Protein AF-A0A1V4RIV8-F1 (afdb_monomer_lite)

Sequence (92 aa):
KALVVAHFRSDIVPESMGFFPLSDSDLPGGFFIAKKFACRSLKGSGSRSGIRIIYHLENASLKICLIEIYHKNQKEKEDFQRIVRWLKDESH

Structure (mmCIF, N/CA/C/O backbone):
data_AF-A0A1V4RIV8-F1
#
_entry.id   AF-A0A1V4RIV8-F1
#
loop_
_atom_site.group_PDB
_atom_site.id
_atom_site.type_symbol
_atom_site.label_atom_id
_atom_site.label_alt_id
_atom_site.label_comp_id
_atom_site.label_asym_id
_atom_site.label_entity_id
_atom_site.label_seq_id
_atom_site.pdbx_PDB_ins_code
_atom_site.Cartn_x
_atom_site.Cartn_y
_atom_site.Cartn_z
_atom_site.occupancy
_atom_site.B_iso_or_equiv
_atom_site.auth_seq_id
_atom_site.auth_comp_id
_atom_site.auth_asym_id
_atom_site.auth_atom_id
_atom_site.pdbx_PDB_model_num
ATOM 1 N N . LYS A 1 1 ? -9.375 -1.090 -14.942 1.00 38.44 1 LYS A N 1
ATOM 2 C CA . LYS A 1 1 ? -9.223 0.398 -15.042 1.00 38.44 1 LYS A CA 1
ATOM 3 C C . LYS A 1 1 ? -8.321 0.854 -13.897 1.00 38.44 1 LYS A C 1
ATOM 5 O O . LYS A 1 1 ? -8.814 1.108 -12.803 1.00 38.44 1 LYS A O 1
ATOM 10 N N . ALA A 1 2 ? -7.013 0.920 -14.134 1.00 38.59 2 ALA A N 1
ATOM 11 C CA . ALA A 1 2 ? -6.047 1.393 -13.148 1.00 38.59 2 ALA A CA 1
ATOM 12 C C . ALA A 1 2 ? -6.124 2.922 -12.979 1.00 38.59 2 ALA A C 1
ATOM 14 O O . ALA A 1 2 ? -6.076 3.666 -13.961 1.00 38.59 2 ALA A O 1
ATOM 15 N N . LEU A 1 3 ? -6.238 3.392 -11.736 1.00 44.44 3 LEU A N 1
ATOM 16 C CA . LEU A 1 3 ? -6.080 4.805 -11.393 1.00 44.44 3 LEU A CA 1
ATOM 17 C C . LEU A 1 3 ? -4.578 5.086 -11.246 1.00 44.44 3 LEU A C 1
ATOM 19 O O . LEU A 1 3 ? -3.941 4.504 -10.371 1.00 44.44 3 LEU A O 1
ATOM 23 N N . VAL A 1 4 ? -4.017 5.952 -12.093 1.00 51.75 4 VAL A N 1
ATOM 24 C CA . VAL A 1 4 ? -2.637 6.446 -11.938 1.00 51.75 4 VAL A CA 1
ATOM 25 C C . VAL A 1 4 ? -2.646 7.520 -10.859 1.00 51.75 4 VAL A C 1
ATOM 27 O O . VAL A 1 4 ? -3.239 8.578 -11.059 1.00 51.75 4 VAL A O 1
ATOM 30 N N . VAL A 1 5 ? -2.039 7.243 -9.703 1.00 54.72 5 VAL A N 1
ATOM 31 C CA . VAL A 1 5 ? -2.148 8.131 -8.526 1.00 54.72 5 VAL A CA 1
ATOM 32 C C . VAL A 1 5 ? -0.918 9.023 -8.327 1.00 54.72 5 VAL A C 1
ATOM 34 O O . VAL A 1 5 ? -1.038 10.086 -7.722 1.00 54.72 5 VAL A O 1
ATOM 37 N N . ALA A 1 6 ? 0.254 8.651 -8.852 1.00 55.06 6 ALA A N 1
ATOM 38 C CA . ALA A 1 6 ? 1.452 9.492 -8.806 1.00 55.06 6 ALA A CA 1
ATOM 39 C C . ALA A 1 6 ? 2.512 9.045 -9.826 1.00 55.06 6 ALA A C 1
ATOM 41 O O . ALA A 1 6 ? 2.541 7.877 -10.215 1.00 55.06 6 ALA A O 1
ATOM 42 N N . HIS A 1 7 ? 3.394 9.974 -10.204 1.00 53.38 7 HIS A N 1
ATOM 43 C CA . HIS A 1 7 ? 4.668 9.696 -10.873 1.00 53.38 7 HIS A CA 1
ATOM 44 C C . HIS A 1 7 ? 5.789 9.850 -9.83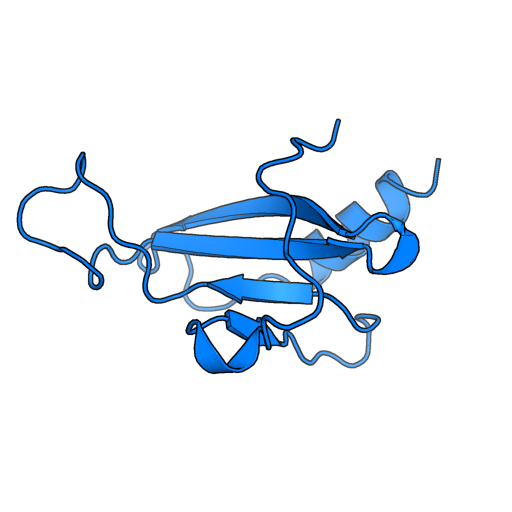9 1.00 53.38 7 HIS A C 1
ATOM 46 O O . HIS A 1 7 ? 5.871 10.887 -9.175 1.00 53.38 7 HIS A O 1
ATOM 52 N N . PHE A 1 8 ? 6.648 8.842 -9.690 1.00 57.50 8 PHE A N 1
ATOM 53 C CA . PHE A 1 8 ? 7.844 8.963 -8.854 1.00 57.50 8 PHE A CA 1
ATOM 54 C C . PHE A 1 8 ? 9.020 9.518 -9.659 1.00 57.50 8 PHE A C 1
ATOM 56 O O . PHE A 1 8 ? 9.152 9.261 -10.854 1.00 57.50 8 PHE A O 1
ATOM 63 N N . ARG A 1 9 ? 9.895 10.267 -8.983 1.00 56.22 9 ARG A N 1
ATOM 64 C CA . ARG A 1 9 ? 11.250 10.524 -9.475 1.00 56.22 9 ARG A CA 1
ATOM 65 C C . ARG A 1 9 ? 12.116 9.301 -9.154 1.00 56.22 9 ARG A C 1
ATOM 67 O O . ARG A 1 9 ? 11.905 8.647 -8.133 1.00 56.22 9 ARG A O 1
ATOM 74 N N . SER A 1 10 ? 13.045 8.966 -10.047 1.00 57.78 10 SER A N 1
ATOM 75 C CA . SER A 1 10 ? 13.849 7.732 -10.006 1.00 57.78 10 SER A CA 1
ATOM 76 C C . SER A 1 10 ? 14.762 7.593 -8.779 1.00 57.78 10 SER A C 1
ATOM 78 O O . SER A 1 10 ? 15.360 6.544 -8.580 1.00 57.78 10 SER A O 1
ATOM 80 N N . ASP A 1 11 ? 14.892 8.642 -7.971 1.00 62.44 11 ASP A N 1
ATOM 81 C CA . ASP A 1 11 ? 15.682 8.713 -6.741 1.00 62.44 11 ASP A CA 1
ATOM 82 C C . ASP A 1 11 ? 14.911 8.278 -5.477 1.00 62.44 11 ASP A C 1
ATOM 84 O O . ASP A 1 11 ? 15.497 8.178 -4.400 1.00 62.44 11 ASP A O 1
ATOM 88 N N . ILE A 1 12 ? 13.608 7.992 -5.578 1.00 58.59 12 ILE A N 1
ATOM 89 C CA . ILE A 1 12 ? 12.777 7.622 -4.425 1.00 58.59 12 ILE A CA 1
ATOM 90 C C . ILE A 1 12 ? 12.818 6.107 -4.196 1.00 58.59 12 ILE A C 1
ATOM 92 O O . ILE A 1 12 ? 12.248 5.333 -4.963 1.00 58.59 12 ILE A O 1
ATOM 96 N N . VAL A 1 13 ? 13.433 5.687 -3.086 1.00 60.91 13 VAL A N 1
ATOM 97 C CA . VAL A 1 13 ? 13.460 4.281 -2.653 1.00 60.91 13 VAL A CA 1
ATOM 98 C C . VAL A 1 13 ? 12.186 3.965 -1.855 1.00 60.91 13 VAL A C 1
ATOM 100 O O . VAL A 1 13 ? 11.983 4.574 -0.797 1.00 60.91 13 VAL A O 1
ATOM 103 N N . PRO A 1 14 ? 11.328 3.021 -2.294 1.00 61.09 14 PRO A N 1
ATOM 104 C CA . PRO A 1 14 ? 10.043 2.743 -1.647 1.00 61.09 14 PRO A CA 1
ATOM 105 C C . PRO A 1 14 ? 10.146 2.423 -0.146 1.00 61.09 14 PRO A C 1
ATOM 107 O O . PRO A 1 14 ? 9.333 2.884 0.656 1.00 61.09 14 PRO A O 1
ATOM 110 N N . GLU A 1 15 ? 11.196 1.707 0.253 1.00 57.44 15 GLU A N 1
ATOM 111 C CA . GLU A 1 15 ? 11.445 1.302 1.642 1.00 57.44 15 GLU A CA 1
ATOM 112 C C . GLU A 1 15 ? 11.570 2.500 2.601 1.00 57.44 15 GLU A C 1
ATOM 114 O O . GLU A 1 15 ? 11.129 2.432 3.749 1.00 57.44 15 GLU A O 1
ATOM 119 N N . SER A 1 16 ? 12.078 3.642 2.120 1.00 60.44 16 SER A N 1
ATOM 120 C CA . SER A 1 16 ? 12.245 4.863 2.924 1.00 60.44 16 SER A CA 1
ATOM 121 C C . SER A 1 16 ? 10.924 5.569 3.277 1.00 60.44 16 SER A C 1
ATOM 123 O O . SER A 1 16 ? 10.869 6.352 4.225 1.00 60.44 16 SER A O 1
ATOM 125 N N . MET A 1 17 ? 9.834 5.269 2.563 1.00 62.03 17 MET A N 1
ATOM 126 C CA . MET A 1 17 ? 8.539 5.959 2.682 1.00 62.03 17 MET A CA 1
ATOM 127 C C . MET A 1 17 ? 7.494 5.170 3.487 1.00 62.03 17 MET A C 1
ATOM 129 O O . MET A 1 17 ? 6.317 5.533 3.532 1.00 62.03 17 MET A O 1
ATOM 133 N N . GLY A 1 18 ? 7.902 4.087 4.157 1.00 66.00 18 GLY A N 1
ATOM 134 C CA . GLY A 1 18 ? 6.971 3.205 4.869 1.00 66.00 18 GLY A CA 1
ATOM 135 C C . GLY A 1 18 ? 6.110 2.365 3.924 1.00 66.00 18 GLY A C 1
ATOM 136 O O . GLY A 1 18 ? 4.993 1.973 4.291 1.00 66.00 18 GLY A O 1
ATOM 137 N N . PHE A 1 19 ? 6.633 2.114 2.722 1.00 76.38 19 PHE A N 1
ATOM 138 C CA . PHE A 1 19 ? 6.133 1.107 1.805 1.00 76.38 19 PHE A CA 1
ATOM 139 C C . PHE A 1 19 ? 6.884 -0.192 2.044 1.00 76.38 19 PHE A C 1
ATOM 141 O O . PHE A 1 19 ? 8.111 -0.231 2.024 1.00 76.38 19 PHE A O 1
ATOM 148 N N . PHE A 1 20 ? 6.132 -1.255 2.288 1.00 83.12 20 PHE A N 1
ATOM 149 C CA . PHE A 1 20 ? 6.695 -2.564 2.574 1.00 83.12 20 PHE A CA 1
ATOM 150 C C . PHE A 1 20 ? 6.437 -3.473 1.379 1.00 83.12 20 PHE A C 1
ATOM 152 O O . PHE A 1 20 ? 5.278 -3.556 0.960 1.00 83.12 20 PHE A O 1
ATOM 159 N N . PRO A 1 21 ? 7.462 -4.136 0.821 1.00 83.50 21 PRO A N 1
ATOM 160 C CA . PRO A 1 21 ? 7.244 -5.110 -0.234 1.00 83.50 21 PRO A CA 1
ATOM 161 C C . PRO A 1 21 ? 6.359 -6.243 0.288 1.00 83.50 21 PRO A C 1
ATOM 163 O O . PRO A 1 21 ? 6.503 -6.703 1.424 1.00 83.50 21 PRO A O 1
ATOM 166 N N . LEU A 1 22 ? 5.417 -6.673 -0.542 1.00 84.88 22 LEU A N 1
ATOM 167 C CA . LEU A 1 22 ? 4.643 -7.878 -0.297 1.00 84.88 22 LEU A CA 1
ATOM 168 C C . LEU A 1 22 ? 5.459 -9.068 -0.798 1.00 84.88 22 LEU A C 1
ATOM 170 O O . LEU A 1 22 ? 5.694 -9.195 -1.995 1.00 84.88 22 LEU A O 1
ATOM 174 N N . SER A 1 23 ? 5.916 -9.912 0.125 1.00 77.25 23 SER A N 1
ATOM 175 C CA . SER A 1 23 ? 6.663 -11.130 -0.188 1.00 77.25 23 SER A CA 1
ATOM 176 C C . SER A 1 23 ? 5.765 -12.351 0.001 1.00 77.25 23 SER A C 1
ATOM 178 O O . SER A 1 23 ? 5.476 -12.738 1.135 1.00 77.25 23 SER A O 1
ATOM 180 N N . ASP A 1 24 ? 5.338 -12.939 -1.109 1.00 81.12 24 ASP A N 1
ATOM 181 C CA . ASP A 1 24 ? 4.642 -14.225 -1.193 1.00 81.12 24 ASP A CA 1
ATOM 182 C C . ASP A 1 24 ? 5.230 -14.997 -2.386 1.00 81.12 24 ASP A C 1
ATOM 184 O O . ASP A 1 24 ? 5.657 -14.371 -3.357 1.00 81.12 24 ASP A O 1
ATOM 188 N N . SER A 1 25 ? 5.312 -16.328 -2.309 1.00 78.81 25 SER A N 1
ATOM 189 C CA . SER A 1 25 ? 5.925 -17.154 -3.360 1.00 78.81 25 SER A CA 1
ATOM 190 C C . SER A 1 25 ? 5.203 -17.047 -4.700 1.00 78.81 25 SER A C 1
ATOM 192 O O . SER A 1 25 ? 5.837 -17.185 -5.744 1.00 78.81 25 SER A O 1
ATOM 194 N N . ASP A 1 26 ? 3.898 -16.775 -4.668 1.00 78.38 26 ASP A N 1
ATOM 195 C CA . ASP A 1 26 ? 3.057 -16.693 -5.863 1.00 78.38 26 ASP A CA 1
ATOM 196 C C . ASP A 1 26 ? 2.972 -15.269 -6.433 1.00 78.38 26 ASP A C 1
ATOM 198 O O . ASP A 1 26 ? 2.299 -15.038 -7.443 1.00 78.38 26 ASP A O 1
ATOM 202 N N . LEU A 1 27 ? 3.631 -14.297 -5.791 1.00 80.06 27 LEU A N 1
ATOM 203 C CA . LEU A 1 27 ? 3.557 -12.895 -6.169 1.00 80.06 27 LEU A CA 1
ATOM 204 C C . LEU A 1 27 ? 4.867 -12.441 -6.833 1.00 80.06 27 LEU A C 1
ATOM 206 O O . LEU A 1 27 ? 5.924 -12.482 -6.199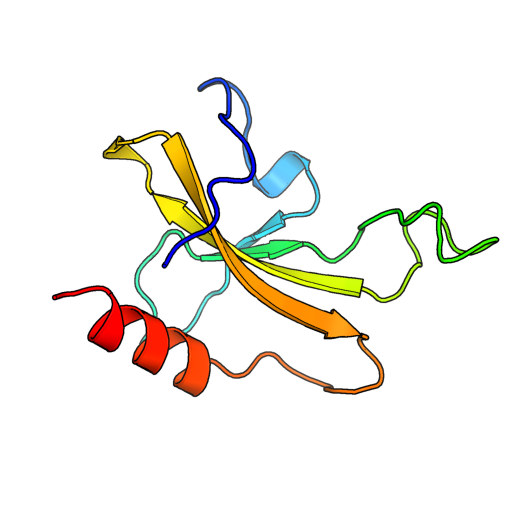 1.00 80.06 27 LEU A O 1
ATOM 210 N N . PRO A 1 28 ? 4.831 -11.964 -8.092 1.00 81.69 28 PRO A N 1
ATOM 211 C CA . PRO A 1 28 ? 6.002 -11.346 -8.695 1.00 81.69 28 PRO A CA 1
ATOM 212 C C . PRO A 1 28 ? 6.383 -10.069 -7.931 1.00 81.69 28 PRO A C 1
ATOM 214 O O . PRO A 1 28 ? 5.590 -9.502 -7.180 1.00 81.69 28 PRO A O 1
ATOM 217 N N . GLY A 1 29 ? 7.611 -9.589 -8.125 1.00 83.75 29 GLY A N 1
ATOM 218 C CA . GLY A 1 29 ? 8.069 -8.349 -7.497 1.00 83.75 29 GLY A CA 1
ATOM 219 C C . GLY A 1 29 ? 7.236 -7.119 -7.894 1.00 83.75 29 GLY A C 1
ATOM 220 O O . GLY A 1 29 ? 6.500 -7.123 -8.879 1.00 83.75 29 GLY A O 1
ATOM 221 N N . GLY A 1 30 ? 7.380 -6.031 -7.131 1.00 85.62 30 GLY A N 1
ATOM 222 C CA . GLY A 1 30 ? 6.749 -4.740 -7.446 1.00 85.62 30 GLY A CA 1
ATOM 223 C C . GLY A 1 30 ? 5.406 -4.481 -6.756 1.00 85.62 30 GLY A C 1
ATOM 224 O O . GLY A 1 30 ? 4.731 -3.510 -7.089 1.00 85.62 30 GLY A O 1
ATOM 225 N N . PHE A 1 31 ? 5.012 -5.310 -5.788 1.00 88.50 31 PHE A N 1
ATOM 226 C CA . PHE A 1 31 ? 3.819 -5.100 -4.965 1.00 88.50 31 PHE A CA 1
ATOM 227 C C . PHE A 1 31 ? 4.195 -4.592 -3.584 1.00 88.50 31 PHE A C 1
ATOM 229 O O . PHE A 1 31 ? 5.110 -5.111 -2.944 1.00 88.50 31 PHE A O 1
ATOM 236 N N . PHE A 1 32 ? 3.459 -3.595 -3.109 1.00 88.50 32 PHE A N 1
ATOM 237 C CA . PHE A 1 32 ? 3.782 -2.903 -1.874 1.00 88.50 32 PHE A CA 1
ATOM 238 C C . PHE A 1 32 ? 2.534 -2.612 -1.050 1.00 88.50 32 PHE A C 1
ATOM 240 O O . PHE A 1 32 ? 1.427 -2.454 -1.574 1.00 88.50 32 PHE A O 1
ATOM 247 N N . ILE A 1 33 ? 2.739 -2.480 0.258 1.00 88.25 33 ILE A N 1
ATOM 248 C CA . ILE A 1 33 ? 1.734 -1.997 1.195 1.00 88.25 33 ILE A CA 1
ATOM 249 C C . ILE A 1 33 ? 2.208 -0.737 1.920 1.00 88.25 33 ILE A C 1
ATOM 251 O O . ILE A 1 33 ? 3.263 -0.721 2.553 1.00 88.25 33 ILE A O 1
ATOM 255 N N . ALA A 1 34 ? 1.387 0.312 1.886 1.00 86.81 34 ALA A N 1
ATOM 256 C CA . ALA A 1 34 ? 1.556 1.502 2.713 1.00 86.81 34 ALA A CA 1
ATOM 257 C C . ALA A 1 34 ? 0.732 1.358 4.000 1.00 86.81 34 ALA A C 1
ATOM 259 O O . ALA A 1 34 ? -0.486 1.177 3.946 1.00 86.81 34 ALA A O 1
ATOM 260 N N . LYS A 1 35 ? 1.388 1.452 5.166 1.00 85.00 35 LYS A N 1
ATOM 261 C CA . LYS A 1 35 ? 0.736 1.298 6.489 1.00 85.00 35 LYS A CA 1
ATOM 262 C C . LYS A 1 35 ? 0.654 2.592 7.302 1.00 85.00 35 LYS A C 1
ATOM 264 O O . LYS A 1 35 ? -0.114 2.666 8.258 1.00 85.00 35 LYS A O 1
ATOM 269 N N . LYS A 1 36 ? 1.460 3.600 6.959 1.00 79.88 36 LYS A N 1
ATOM 270 C CA . LYS A 1 36 ? 1.561 4.880 7.682 1.00 79.88 36 LYS A CA 1
ATOM 271 C C . LYS A 1 36 ? 0.972 6.021 6.856 1.00 79.88 36 LYS A C 1
ATOM 273 O O . LYS A 1 36 ? 1.657 6.983 6.528 1.00 79.88 36 LYS A O 1
ATOM 278 N N . PHE A 1 37 ? -0.302 5.898 6.499 1.00 78.81 37 PHE A N 1
ATOM 279 C CA . PHE A 1 37 ? -0.990 6.897 5.688 1.00 78.81 37 PHE A CA 1
ATOM 280 C C . PHE A 1 37 ? -1.713 7.918 6.571 1.00 78.81 37 PHE A C 1
ATOM 282 O O . PHE A 1 37 ? -2.486 7.539 7.451 1.00 78.81 37 PHE A O 1
ATOM 289 N N . ALA A 1 38 ? -1.483 9.212 6.346 1.00 77.88 38 ALA A N 1
ATOM 290 C CA . ALA A 1 38 ? -2.210 10.270 7.039 1.00 77.88 38 ALA A CA 1
ATOM 291 C C . ALA A 1 38 ? -3.452 10.688 6.246 1.00 77.88 38 ALA A C 1
ATOM 293 O O . ALA A 1 38 ? -3.360 11.010 5.066 1.00 77.88 38 ALA A O 1
ATOM 294 N N . CYS A 1 39 ? -4.616 10.721 6.898 1.00 73.44 39 CYS A N 1
ATOM 295 C CA . CYS A 1 39 ? -5.874 11.113 6.265 1.00 73.44 39 CYS A CA 1
ATOM 296 C C . CYS A 1 39 ? -6.481 12.317 6.990 1.00 73.44 39 CYS A C 1
ATOM 298 O O . CYS A 1 39 ? -6.811 12.228 8.170 1.00 73.44 39 CYS A O 1
ATOM 300 N N . ARG A 1 40 ? -6.664 13.438 6.277 1.00 73.88 40 ARG A N 1
ATOM 301 C CA . ARG A 1 40 ? -7.277 14.658 6.842 1.00 73.88 40 ARG A CA 1
ATOM 302 C C . ARG A 1 40 ? -8.735 14.444 7.258 1.00 73.88 40 ARG A C 1
ATOM 304 O O . ARG A 1 40 ? -9.187 15.066 8.214 1.00 73.88 40 ARG A O 1
ATOM 311 N N . SER A 1 41 ? -9.443 13.546 6.573 1.00 78.25 41 SER A N 1
ATOM 312 C CA . SER A 1 41 ? -10.828 13.187 6.896 1.00 78.25 41 SER A CA 1
ATOM 313 C C . SER A 1 41 ? -10.936 12.368 8.189 1.00 78.25 41 SER A C 1
ATOM 315 O O . SER A 1 41 ? -11.955 12.436 8.867 1.00 78.25 41 SER A O 1
ATOM 317 N N . LEU A 1 42 ? -9.876 11.649 8.580 1.00 72.44 42 LEU A N 1
ATOM 318 C CA . LEU A 1 42 ? -9.792 10.920 9.850 1.00 72.44 42 LEU A CA 1
ATOM 319 C C . LEU A 1 42 ? -9.100 11.792 10.909 1.00 72.44 42 LEU A C 1
ATOM 321 O O . LEU A 1 42 ? -7.922 11.609 11.239 1.00 72.44 42 LEU A O 1
ATOM 325 N N . LYS A 1 43 ? -9.840 12.782 11.425 1.00 68.88 43 LYS A N 1
ATOM 326 C CA . LYS A 1 43 ? -9.343 13.753 12.416 1.00 68.88 43 LYS A CA 1
ATOM 327 C C . LYS A 1 43 ? -8.688 13.058 13.619 1.00 68.88 43 LYS A C 1
ATOM 329 O O . LYS A 1 43 ? -9.188 12.060 14.125 1.00 68.88 43 LYS A O 1
ATOM 334 N N . GLY A 1 44 ? -7.559 13.603 14.075 1.00 70.81 44 GLY A N 1
ATOM 335 C CA . GLY A 1 44 ? -6.861 13.169 15.294 1.00 70.81 44 GLY A CA 1
ATOM 336 C C . GLY A 1 44 ? -5.956 11.939 15.156 1.00 70.81 44 GLY A C 1
ATOM 337 O O . GLY A 1 44 ? -5.233 11.621 16.094 1.00 70.81 44 GLY A O 1
ATOM 338 N N . SER A 1 45 ? -5.947 11.262 14.003 1.00 75.31 45 SER A N 1
ATOM 339 C CA . SER A 1 45 ? -5.200 10.005 13.841 1.00 75.31 45 SER A CA 1
ATOM 340 C C . SER A 1 45 ? -3.862 10.146 13.106 1.00 75.31 45 SER A C 1
ATOM 342 O O . SER A 1 45 ? -2.971 9.325 13.312 1.00 75.31 45 SER A O 1
ATOM 344 N N . GLY A 1 46 ? -3.664 11.194 12.296 1.00 79.69 46 GLY A N 1
ATOM 345 C CA . GLY A 1 46 ? -2.417 11.400 11.547 1.00 79.69 46 GLY A CA 1
ATOM 346 C C . GLY A 1 46 ? -1.996 10.137 10.782 1.00 79.69 46 GLY A C 1
ATOM 347 O O . GLY A 1 46 ? -2.837 9.452 10.204 1.00 79.69 46 GLY A O 1
ATOM 348 N N . SER A 1 47 ? -0.712 9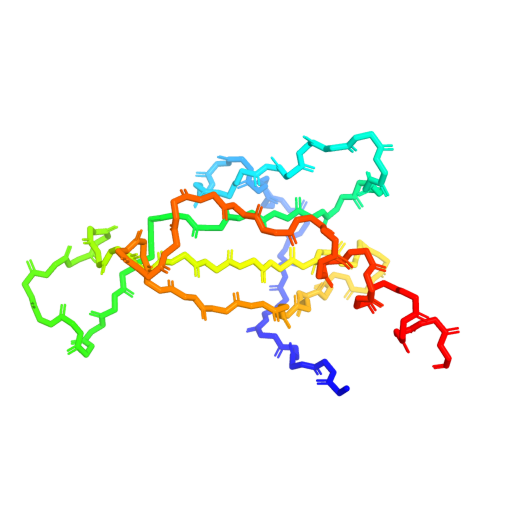.776 10.832 1.00 76.56 47 SER A N 1
ATOM 349 C CA . SER A 1 47 ? -0.181 8.531 10.244 1.00 76.56 47 SER A CA 1
ATOM 350 C C . SER A 1 47 ? -0.673 7.241 10.924 1.00 76.56 47 SER A C 1
ATOM 352 O O . SER A 1 47 ? -0.402 6.147 10.432 1.00 76.56 47 SER A O 1
ATOM 354 N N . ARG A 1 48 ? -1.418 7.346 12.034 1.00 82.31 48 ARG A N 1
ATOM 355 C CA . ARG A 1 48 ? -2.070 6.237 12.752 1.00 82.31 48 ARG A CA 1
ATOM 356 C C . ARG A 1 48 ? -3.530 6.044 12.326 1.00 82.31 48 ARG A C 1
ATOM 358 O O . ARG A 1 48 ? -4.301 5.453 13.079 1.00 82.31 48 ARG A O 1
ATOM 365 N N . SER A 1 49 ? -3.901 6.498 11.129 1.00 85.50 49 SER A N 1
ATOM 366 C CA . SER A 1 49 ? -5.254 6.371 10.566 1.00 85.50 49 SER A CA 1
ATOM 367 C C . SER A 1 49 ? -5.790 4.937 10.506 1.00 85.50 49 SER A C 1
ATOM 369 O O . SER A 1 49 ? -6.993 4.739 10.394 1.00 85.50 49 SER A O 1
ATOM 371 N N . GLY A 1 50 ? -4.904 3.935 10.542 1.00 86.69 50 GLY A N 1
ATOM 372 C CA . GLY A 1 50 ? -5.272 2.531 10.378 1.00 86.69 50 GLY A CA 1
ATOM 373 C C . GLY A 1 50 ? -5.602 2.151 8.935 1.00 86.69 50 GLY A C 1
ATOM 374 O O . GLY A 1 50 ? -5.902 0.984 8.690 1.00 86.69 50 GLY A O 1
ATOM 375 N N . ILE A 1 51 ? -5.513 3.092 7.990 1.00 87.25 51 ILE A N 1
ATOM 376 C CA . ILE A 1 51 ? -5.657 2.826 6.561 1.00 87.25 51 ILE A CA 1
ATOM 377 C C . ILE A 1 51 ? -4.439 2.041 6.076 1.00 87.25 51 ILE A C 1
ATOM 379 O O . ILE A 1 51 ? -3.293 2.403 6.349 1.00 87.25 51 ILE A O 1
ATOM 383 N N . ARG A 1 52 ? -4.709 0.981 5.320 1.00 87.19 52 ARG A N 1
ATOM 384 C CA . ARG A 1 52 ? -3.727 0.214 4.565 1.00 87.19 52 ARG A CA 1
ATOM 385 C C . ARG A 1 52 ? -4.044 0.339 3.080 1.00 87.19 52 ARG A C 1
ATOM 387 O O . ARG A 1 52 ? -5.205 0.250 2.684 1.00 87.19 52 ARG A O 1
ATOM 394 N N . ILE A 1 53 ? -3.009 0.567 2.279 1.00 87.81 53 ILE A N 1
ATOM 395 C CA . ILE A 1 53 ? -3.114 0.724 0.825 1.00 87.81 53 ILE A CA 1
ATOM 396 C C . ILE A 1 53 ? -2.209 -0.311 0.177 1.00 87.81 53 ILE A C 1
ATOM 398 O O . ILE A 1 53 ? -1.015 -0.323 0.465 1.00 87.81 53 ILE A O 1
ATOM 402 N N . ILE A 1 54 ? -2.770 -1.149 -0.689 1.00 89.00 54 ILE A N 1
ATOM 403 C CA . ILE A 1 54 ? -2.032 -2.097 -1.521 1.00 89.00 54 ILE A CA 1
ATOM 404 C C . ILE A 1 54 ? -1.955 -1.528 -2.932 1.00 89.00 54 ILE A C 1
ATOM 406 O O . ILE A 1 54 ? -2.973 -1.123 -3.504 1.00 89.00 54 ILE A O 1
ATOM 410 N N . TYR A 1 55 ? -0.753 -1.507 -3.492 1.00 87.50 55 TYR A N 1
ATOM 411 C CA . TYR A 1 55 ? -0.519 -1.019 -4.842 1.00 87.50 55 TYR A CA 1
ATOM 412 C C . TYR A 1 55 ? 0.598 -1.797 -5.541 1.00 87.50 55 TYR A C 1
ATOM 414 O O . TYR A 1 55 ? 1.435 -2.435 -4.899 1.00 87.50 55 TYR A O 1
ATOM 422 N N . HIS A 1 56 ? 0.603 -1.713 -6.866 1.00 86.50 56 HIS A N 1
ATOM 423 C CA . HIS A 1 56 ? 1.662 -2.216 -7.730 1.00 86.50 56 HIS A CA 1
ATOM 424 C C . HIS A 1 56 ? 2.438 -1.045 -8.339 1.00 86.50 56 HIS A C 1
ATOM 426 O O . HIS A 1 56 ? 1.832 -0.051 -8.744 1.00 86.50 56 HIS A O 1
ATOM 432 N N . LEU A 1 57 ? 3.765 -1.154 -8.381 1.00 83.25 57 LEU A N 1
ATOM 433 C CA . LEU A 1 57 ? 4.643 -0.220 -9.076 1.00 83.25 57 LEU A CA 1
ATOM 434 C C . LEU A 1 57 ? 5.082 -0.834 -10.406 1.00 83.25 57 LEU A C 1
ATOM 436 O O . LEU A 1 57 ? 5.879 -1.771 -10.438 1.00 83.25 57 LEU A O 1
ATOM 440 N N . GLU A 1 58 ? 4.602 -0.258 -11.500 1.00 81.88 58 GLU A N 1
ATOM 441 C CA . GLU A 1 58 ? 5.037 -0.609 -12.843 1.00 81.88 58 GLU A CA 1
ATOM 442 C C . GLU A 1 58 ? 6.301 0.194 -13.179 1.00 81.88 58 GLU A C 1
ATOM 444 O O . GLU A 1 58 ? 6.244 1.371 -13.537 1.00 81.88 58 GLU A O 1
ATOM 449 N N . ASN A 1 59 ? 7.467 -0.439 -13.030 1.00 75.75 59 ASN A N 1
ATOM 450 C CA . ASN A 1 59 ? 8.763 0.237 -13.170 1.00 75.75 59 ASN A CA 1
ATOM 451 C C . ASN A 1 59 ? 8.998 0.822 -14.570 1.00 75.75 59 ASN A C 1
ATOM 453 O O . ASN A 1 59 ? 9.604 1.882 -14.688 1.00 75.75 59 ASN A O 1
ATOM 457 N N . ALA A 1 60 ? 8.511 0.156 -15.622 1.00 80.12 60 ALA A N 1
ATOM 458 C CA . ALA A 1 60 ? 8.712 0.594 -17.005 1.00 80.12 60 ALA A CA 1
ATOM 459 C C . ALA A 1 60 ? 8.054 1.952 -17.300 1.00 80.12 60 ALA A C 1
ATOM 461 O O . ALA A 1 60 ? 8.580 2.742 -18.079 1.00 80.12 60 ALA A O 1
ATOM 462 N N . SER A 1 61 ? 6.915 2.227 -16.662 1.00 79.38 61 SER A N 1
ATOM 463 C CA . SER A 1 61 ? 6.116 3.440 -16.859 1.00 79.38 61 SER A CA 1
ATOM 464 C C . SER A 1 61 ? 6.151 4.387 -15.650 1.00 79.38 61 SER A C 1
ATOM 466 O O . SER A 1 61 ? 5.519 5.442 -15.685 1.00 79.38 61 SER A O 1
ATOM 468 N N . LEU A 1 62 ? 6.871 4.021 -14.578 1.00 75.44 62 LEU A N 1
ATOM 469 C CA . LEU A 1 62 ? 6.872 4.697 -13.271 1.00 75.44 62 LEU A CA 1
ATOM 470 C C . LEU A 1 62 ? 5.455 4.960 -12.731 1.00 75.44 62 LEU A C 1
ATOM 472 O O . LEU A 1 62 ? 5.180 5.992 -12.111 1.00 75.44 62 LEU A O 1
ATOM 476 N N . LYS A 1 63 ? 4.549 4.008 -12.970 1.00 79.38 63 LYS A N 1
ATOM 477 C CA . LYS A 1 63 ? 3.125 4.114 -12.652 1.00 79.38 63 LYS A CA 1
ATOM 478 C C . LYS A 1 63 ? 2.781 3.344 -11.383 1.00 79.38 63 LYS A C 1
ATOM 480 O O . LYS A 1 63 ? 3.162 2.189 -11.215 1.00 79.38 63 LYS A O 1
ATOM 485 N N . ILE A 1 64 ? 1.989 3.971 -10.514 1.00 80.88 64 ILE A N 1
ATOM 486 C CA . ILE A 1 64 ? 1.361 3.302 -9.368 1.00 80.88 64 ILE A CA 1
ATOM 487 C C . ILE A 1 64 ? -0.047 2.863 -9.752 1.00 80.88 64 ILE A C 1
ATOM 489 O O . ILE A 1 64 ? -0.895 3.706 -10.052 1.00 80.88 64 ILE A O 1
ATOM 493 N N . CYS A 1 65 ? -0.310 1.565 -9.661 1.00 84.25 65 CYS A N 1
ATOM 494 C CA . C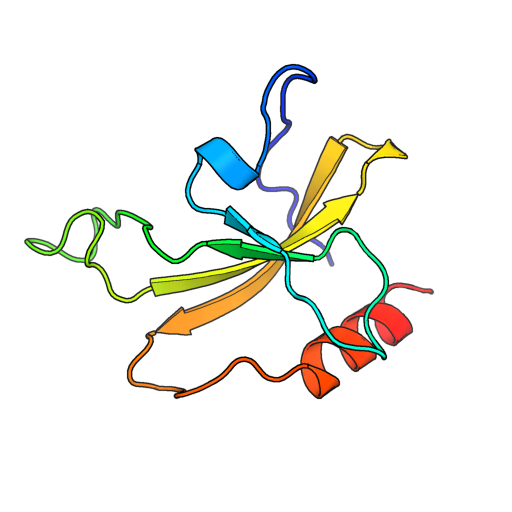YS A 1 65 ? -1.640 0.987 -9.776 1.00 84.25 65 CYS A CA 1
ATOM 495 C C . CYS A 1 65 ? -2.197 0.709 -8.381 1.00 84.25 65 CYS A C 1
ATOM 497 O O . CYS A 1 65 ? -1.702 -0.162 -7.666 1.00 84.25 65 CYS A O 1
ATOM 499 N N . LEU A 1 66 ? -3.237 1.444 -7.988 1.00 86.12 66 LEU A N 1
ATOM 500 C CA . LEU A 1 66 ? -3.962 1.163 -6.754 1.00 86.12 66 LEU A CA 1
ATOM 501 C C . LEU A 1 66 ? -4.772 -0.136 -6.896 1.00 86.12 66 LEU A C 1
ATOM 503 O O . LEU A 1 66 ? -5.605 -0.236 -7.793 1.00 86.12 66 LEU A O 1
ATOM 507 N N . ILE A 1 67 ? -4.563 -1.086 -5.983 1.00 87.25 67 ILE A N 1
ATOM 508 C CA . ILE A 1 67 ? -5.244 -2.391 -5.993 1.00 87.25 67 ILE A CA 1
ATOM 509 C C . ILE A 1 67 ? -6.352 -2.421 -4.943 1.00 87.25 67 ILE A C 1
ATOM 511 O O . ILE A 1 67 ? -7.490 -2.783 -5.237 1.00 87.25 67 ILE A O 1
ATOM 515 N N . GLU A 1 68 ? -6.033 -2.038 -3.704 1.00 87.38 68 GLU A N 1
ATOM 516 C CA . GLU A 1 68 ? -6.973 -2.122 -2.585 1.00 87.38 68 GLU A CA 1
ATOM 517 C C . GLU A 1 68 ? -6.681 -1.049 -1.529 1.00 87.38 68 GLU A C 1
ATOM 519 O O . GLU A 1 68 ? -5.526 -0.750 -1.222 1.00 87.38 68 GLU A O 1
ATOM 524 N N . ILE A 1 69 ? -7.741 -0.497 -0.936 1.00 87.69 69 ILE A N 1
ATOM 525 C CA . ILE A 1 69 ? -7.676 0.325 0.277 1.00 87.69 69 ILE A CA 1
ATOM 526 C C . ILE A 1 69 ? -8.612 -0.300 1.301 1.00 87.69 69 ILE A C 1
ATOM 528 O O . ILE A 1 69 ? -9.768 -0.580 0.991 1.00 87.69 69 ILE A O 1
ATOM 532 N N . TYR A 1 70 ? -8.128 -0.492 2.524 1.00 88.25 70 TYR A N 1
ATOM 533 C CA . TYR A 1 70 ? -8.938 -1.024 3.615 1.00 88.25 70 TYR A CA 1
ATOM 534 C C . TYR A 1 70 ? -8.482 -0.482 4.970 1.00 88.25 70 TYR A C 1
ATOM 536 O O . TYR A 1 70 ? -7.375 0.040 5.120 1.00 88.25 70 TYR A O 1
ATOM 544 N N . HIS A 1 71 ? -9.341 -0.602 5.981 1.00 87.88 71 HIS A N 1
ATOM 545 C CA . HIS A 1 71 ? -8.976 -0.275 7.356 1.00 87.88 71 HIS A CA 1
ATOM 546 C C . HIS A 1 71 ? -8.468 -1.526 8.087 1.00 87.88 71 HIS A C 1
ATOM 548 O O . HIS A 1 71 ? -9.071 -2.591 7.991 1.00 87.88 71 HIS A O 1
ATOM 554 N N . LYS A 1 72 ? -7.398 -1.405 8.881 1.00 86.62 72 LYS A N 1
ATOM 555 C CA . LYS A 1 72 ? -6.750 -2.527 9.593 1.00 86.62 72 LYS A CA 1
ATOM 556 C C . LYS A 1 72 ? -7.683 -3.357 10.492 1.00 86.62 72 LYS A C 1
ATOM 558 O O . LYS A 1 72 ? -7.355 -4.489 10.804 1.00 86.62 72 LYS A O 1
ATOM 563 N N . ASN A 1 73 ? -8.810 -2.795 10.939 1.00 87.12 73 ASN A N 1
ATOM 564 C CA . ASN A 1 73 ? -9.781 -3.515 11.776 1.00 87.12 73 ASN A CA 1
ATOM 565 C C . ASN A 1 73 ? -10.773 -4.350 10.950 1.00 87.12 73 ASN A C 1
ATOM 567 O O . ASN A 1 73 ? -11.506 -5.147 11.518 1.00 87.12 73 ASN A O 1
ATOM 571 N N . GLN A 1 74 ? -10.836 -4.150 9.631 1.00 86.12 74 GLN A N 1
ATOM 572 C CA . GLN A 1 74 ? -11.683 -4.950 8.742 1.00 86.12 74 GLN A CA 1
ATOM 573 C C . GLN A 1 74 ? -11.004 -6.259 8.335 1.00 86.12 74 GLN A C 1
ATOM 575 O O . GLN A 1 74 ? -11.679 -7.186 7.900 1.00 86.12 74 GLN A O 1
ATOM 580 N N . LYS A 1 75 ? -9.670 -6.326 8.436 1.00 82.12 75 LYS A N 1
ATOM 581 C CA . LYS A 1 75 ? -8.881 -7.463 7.974 1.00 82.12 75 LYS A CA 1
ATOM 582 C C . LYS A 1 75 ? -7.552 -7.545 8.713 1.00 82.12 75 LYS A C 1
ATOM 584 O O . LYS A 1 75 ? -6.810 -6.565 8.764 1.00 82.12 75 LYS A O 1
ATOM 589 N N . GLU A 1 76 ? -7.242 -8.723 9.240 1.00 74.38 76 GLU A N 1
ATOM 590 C CA . GLU A 1 76 ? -6.014 -8.959 10.002 1.00 74.38 76 GLU A CA 1
ATOM 591 C C . GLU A 1 76 ? -4.772 -8.988 9.088 1.00 74.38 76 GLU A C 1
ATOM 593 O O . GLU A 1 76 ? -3.771 -8.310 9.363 1.00 74.38 76 GLU A O 1
ATOM 598 N N . LYS A 1 77 ? -4.880 -9.689 7.948 1.00 79.69 77 LYS A N 1
ATOM 599 C CA . LYS A 1 77 ? -3.794 -9.934 6.985 1.00 79.69 77 LYS A CA 1
ATOM 600 C C . LYS A 1 77 ? -4.210 -9.650 5.538 1.00 79.69 77 LYS A C 1
ATOM 602 O O . LYS A 1 77 ? -5.384 -9.714 5.188 1.00 79.69 77 LYS A O 1
ATOM 607 N N . GLU A 1 78 ? -3.241 -9.322 4.695 1.00 82.69 78 GLU A N 1
ATOM 608 C CA . GLU A 1 78 ? -3.403 -9.124 3.256 1.00 82.69 78 GLU A CA 1
ATOM 609 C C . GLU A 1 78 ? -3.919 -10.407 2.567 1.00 82.69 78 GLU A C 1
ATOM 611 O O . GLU A 1 78 ? -3.570 -11.516 2.965 1.00 82.69 78 GLU A O 1
ATOM 616 N N . ASP A 1 79 ? -4.763 -10.264 1.539 1.00 84.56 79 ASP A N 1
ATOM 617 C CA . ASP A 1 79 ? -5.274 -11.400 0.751 1.00 84.56 79 ASP A CA 1
ATOM 618 C C . ASP A 1 79 ? -4.507 -11.487 -0.560 1.00 84.56 79 ASP A C 1
ATOM 620 O O . ASP A 1 79 ? -4.822 -10.809 -1.541 1.00 84.56 79 ASP A O 1
ATOM 624 N N . PHE A 1 80 ? -3.469 -12.315 -0.541 1.00 83.00 80 PHE A N 1
ATOM 625 C CA . PHE A 1 80 ? -2.601 -12.540 -1.688 1.00 83.00 80 PHE A CA 1
ATOM 626 C C . PHE A 1 80 ? -3.353 -13.155 -2.869 1.00 83.00 80 PHE A C 1
ATOM 628 O O . PHE A 1 80 ? -3.060 -12.810 -4.011 1.00 83.00 80 PHE A O 1
ATOM 635 N N . GLN A 1 81 ? -4.388 -13.970 -2.628 1.00 82.56 81 GLN A N 1
ATOM 636 C CA . GLN A 1 81 ? -5.176 -14.548 -3.718 1.00 82.56 81 GLN A CA 1
ATOM 637 C C . GLN A 1 81 ? -5.915 -13.471 -4.509 1.00 82.56 81 GLN A C 1
ATOM 639 O O . GLN A 1 81 ? -5.981 -13.549 -5.736 1.00 82.56 81 GLN A O 1
ATOM 644 N N . ARG A 1 82 ? -6.444 -12.443 -3.836 1.00 83.50 82 ARG A N 1
ATOM 645 C CA . ARG A 1 82 ? -7.070 -11.298 -4.510 1.00 83.50 82 ARG A CA 1
ATOM 646 C C . ARG A 1 82 ? -6.075 -10.547 -5.397 1.00 83.50 82 ARG A C 1
ATOM 648 O O . ARG A 1 82 ? -6.427 -10.177 -6.513 1.00 83.50 82 ARG A O 1
ATOM 655 N N . ILE A 1 83 ? -4.846 -10.350 -4.922 1.00 85.19 83 ILE A N 1
ATOM 656 C CA . ILE A 1 83 ? -3.786 -9.661 -5.676 1.00 85.19 83 ILE A CA 1
ATOM 657 C C . ILE A 1 83 ? -3.372 -10.491 -6.900 1.00 85.19 83 ILE A C 1
ATOM 659 O O . ILE A 1 83 ? -3.274 -9.958 -8.003 1.00 85.19 83 ILE A O 1
ATOM 663 N N . VAL A 1 84 ? -3.211 -11.806 -6.735 1.00 81.62 84 VAL A N 1
ATOM 664 C CA . VAL A 1 84 ? -2.906 -12.734 -7.835 1.00 81.62 84 VAL A CA 1
ATOM 665 C C . VAL A 1 84 ? -4.032 -12.767 -8.876 1.00 81.62 84 VAL A C 1
ATOM 667 O O . VAL A 1 84 ? -3.760 -12.849 -10.071 1.00 81.62 84 VAL A O 1
ATOM 670 N N . ARG A 1 85 ? -5.302 -12.674 -8.462 1.00 84.44 85 ARG A N 1
ATOM 671 C CA . ARG A 1 85 ? -6.432 -12.545 -9.402 1.00 84.44 85 ARG A CA 1
ATOM 672 C C . ARG A 1 85 ? -6.376 -11.228 -10.174 1.00 84.44 85 ARG A C 1
ATOM 674 O O . ARG A 1 85 ? -6.469 -11.258 -11.392 1.00 84.44 85 ARG A O 1
ATOM 681 N N . TRP A 1 86 ? -6.135 -10.108 -9.489 1.00 83.94 86 TRP A N 1
ATOM 682 C CA . TRP A 1 86 ? -5.977 -8.800 -10.137 1.00 83.94 86 TRP A CA 1
ATOM 683 C C . TRP A 1 86 ? -4.880 -8.811 -11.216 1.00 83.94 86 TRP A C 1
ATOM 685 O O . TRP A 1 86 ? -5.089 -8.294 -12.307 1.00 83.94 86 TRP A O 1
ATOM 695 N N . LEU A 1 87 ? -3.747 -9.469 -10.943 1.00 80.06 87 LEU A N 1
ATOM 696 C CA . LEU A 1 87 ? -2.663 -9.671 -11.913 1.00 80.06 87 LEU A CA 1
ATOM 697 C C . LEU A 1 87 ? -3.121 -10.399 -13.184 1.00 80.06 87 LEU A C 1
ATOM 699 O O . LEU A 1 87 ? -2.762 -10.003 -14.292 1.00 80.06 87 LEU A O 1
ATOM 703 N N . LYS A 1 88 ? -3.904 -11.471 -13.027 1.00 81.00 88 LYS A N 1
ATOM 704 C CA . LYS A 1 88 ? -4.424 -12.252 -14.159 1.00 81.00 88 LYS A CA 1
ATOM 705 C C . LYS A 1 88 ? -5.423 -11.445 -14.988 1.00 81.00 88 LYS A C 1
ATOM 707 O O . LYS A 1 88 ? -5.406 -11.552 -16.209 1.00 81.00 88 LYS A O 1
ATOM 712 N N . ASP A 1 89 ? -6.239 -10.624 -14.332 1.00 80.44 89 ASP A N 1
ATOM 713 C CA . ASP A 1 89 ? -7.284 -9.828 -14.981 1.00 80.44 89 ASP A CA 1
ATOM 714 C C . ASP A 1 89 ? -6.733 -8.603 -15.739 1.00 80.44 89 ASP A C 1
ATOM 716 O O . ASP A 1 89 ? -7.281 -8.237 -16.773 1.00 80.44 89 ASP A O 1
ATOM 720 N N . GLU A 1 90 ? -5.647 -7.971 -15.271 1.00 67.44 90 GLU A N 1
ATOM 721 C CA . GLU A 1 90 ? -4.993 -6.849 -15.981 1.00 67.44 90 GLU A CA 1
ATOM 722 C C . GLU A 1 90 ? -4.020 -7.319 -17.084 1.00 67.44 90 GLU A C 1
ATOM 724 O O . GLU A 1 90 ? -3.449 -6.495 -17.790 1.00 67.44 90 GLU A O 1
ATOM 729 N N . SER A 1 91 ? -3.854 -8.634 -17.280 1.00 58.28 91 SER A N 1
ATOM 730 C CA . SER A 1 91 ? -3.074 -9.218 -18.387 1.00 58.28 91 SER A CA 1
ATOM 731 C C . SER A 1 91 ? -3.873 -9.338 -19.705 1.00 58.28 91 SER A C 1
ATOM 733 O O . SER A 1 91 ? -3.551 -10.191 -20.534 1.00 58.28 91 SER A O 1
ATOM 735 N N . HIS A 1 92 ? -4.934 -8.540 -19.884 1.00 43.06 92 HIS A N 1
ATOM 736 C CA . HIS A 1 92 ? -5.761 -8.466 -21.101 1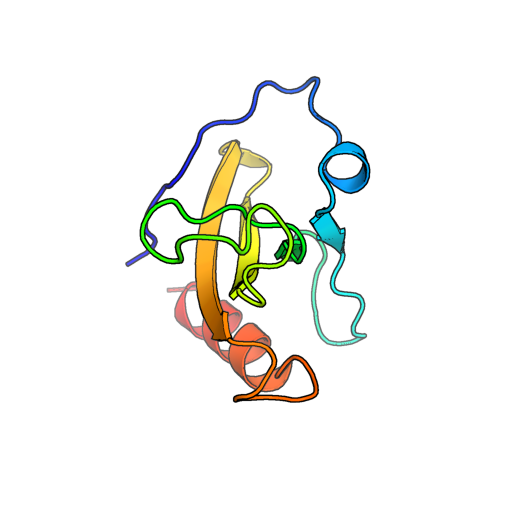.00 43.06 92 HIS A CA 1
ATOM 737 C C . HIS A 1 92 ? -5.612 -7.122 -21.816 1.00 43.06 92 HIS A C 1
ATOM 739 O O . HIS A 1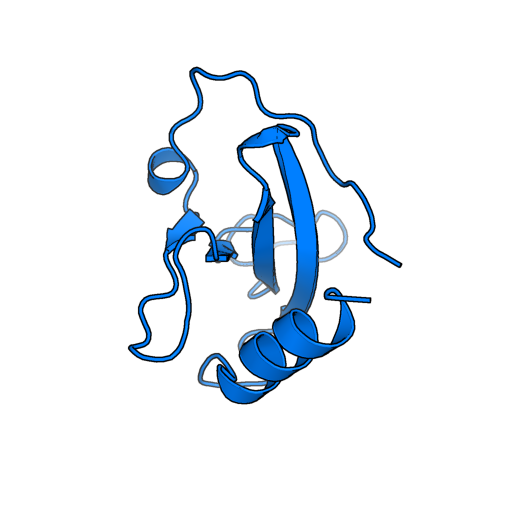 92 ? -5.702 -6.074 -21.136 1.00 43.06 92 HIS A O 1
#

pLDDT: mean 76.05, std 12.52, range [38.44, 89.0]

Foldseek 3Di:
DFDFDDADDPPDDCVVQQWDWDDDPLDDGFKTKRQQDADPVQPPQGRNSQKIWIWGQDPVRSTIGTQDIDGCVVDVDDDVVSVSVVVVVVVD

Radius of gyration: 13.63 Å; chains: 1; bounding box: 27×32×36 Å

Secondary structure (DSSP, 8-state):
---EEEEPPTT--GGGGTEEE---TTS-S-EEEE-----TTSTTTGGGS-EEEEEEEETTTTEEEEEEEEETTT-SS--HHHHHHHHHHT--